Protein AF-A0A1V1VYV0-F1 (afdb_monomer_lite)

Structure (mmCIF, N/CA/C/O backbone):
data_AF-A0A1V1VYV0-F1
#
_entry.id   AF-A0A1V1VYV0-F1
#
loop_
_atom_site.group_PDB
_atom_site.id
_atom_site.type_symbol
_atom_site.label_atom_id
_atom_site.label_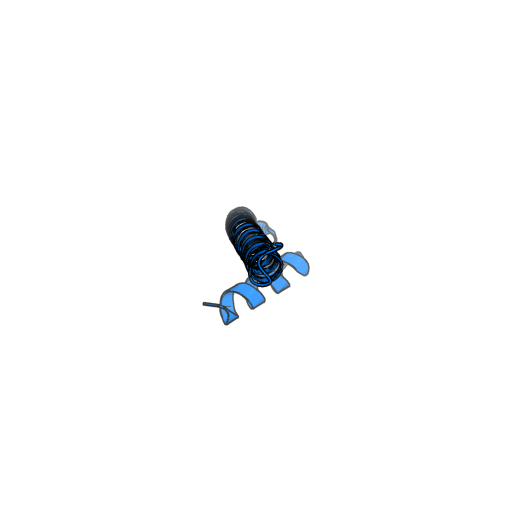alt_id
_atom_site.label_comp_id
_atom_site.label_asym_id
_atom_site.label_entity_id
_atom_site.label_seq_id
_atom_site.pdbx_PDB_ins_code
_atom_site.Cartn_x
_atom_site.Cartn_y
_atom_site.Cartn_z
_atom_site.occupancy
_atom_site.B_iso_or_equiv
_atom_site.auth_seq_id
_atom_site.auth_comp_id
_atom_site.auth_asym_id
_atom_site.auth_atom_id
_atom_site.pdbx_PDB_model_num
ATOM 1 N N . MET A 1 1 ? -26.103 2.206 35.627 1.00 57.12 1 MET A N 1
ATOM 2 C CA . MET A 1 1 ? -25.557 0.836 35.595 1.00 57.12 1 MET A CA 1
ATOM 3 C C . MET A 1 1 ? -24.688 0.785 34.357 1.00 57.12 1 MET A C 1
ATOM 5 O O . MET A 1 1 ? -25.223 0.968 33.273 1.00 57.12 1 MET A O 1
ATOM 9 N N . GLU A 1 2 ? -23.373 0.741 34.526 1.00 61.38 2 GLU A N 1
ATOM 10 C CA . GLU A 1 2 ? -22.427 0.712 33.407 1.00 61.38 2 GLU A CA 1
ATOM 11 C C . GLU A 1 2 ? -22.495 -0.677 32.761 1.00 61.38 2 GLU A C 1
ATOM 13 O O . GLU A 1 2 ? -22.388 -1.683 33.460 1.00 61.38 2 GLU A O 1
ATOM 18 N N . ASP A 1 3 ? -22.800 -0.729 31.463 1.00 71.12 3 ASP A N 1
ATOM 19 C CA . ASP A 1 3 ? -22.949 -1.980 30.718 1.00 71.12 3 ASP A CA 1
ATOM 20 C C . ASP A 1 3 ? -21.544 -2.550 30.439 1.00 71.12 3 ASP A C 1
ATOM 22 O O . ASP A 1 3 ? -20.770 -1.899 29.721 1.00 71.12 3 ASP A O 1
ATOM 26 N N . PRO A 1 4 ? -21.195 -3.737 30.978 1.00 68.81 4 PRO A N 1
ATOM 27 C CA . PRO A 1 4 ? -19.864 -4.332 30.849 1.00 68.81 4 PRO A CA 1
ATOM 28 C C . PRO A 1 4 ? -19.461 -4.627 29.397 1.00 68.81 4 PRO A C 1
ATOM 30 O O . PRO A 1 4 ? -18.292 -4.875 29.137 1.00 68.81 4 PRO A O 1
ATOM 33 N N . THR A 1 5 ? -20.396 -4.554 28.446 1.00 72.25 5 THR A N 1
ATOM 34 C CA . THR A 1 5 ? -20.144 -4.744 27.009 1.00 72.25 5 THR A CA 1
ATOM 35 C C . THR A 1 5 ? -19.622 -3.483 26.300 1.00 72.25 5 THR A C 1
ATOM 37 O O . THR A 1 5 ? -19.209 -3.534 25.141 1.00 72.25 5 THR A O 1
ATOM 40 N N . THR A 1 6 ? -19.663 -2.323 26.959 1.00 76.75 6 THR A N 1
ATOM 41 C CA . THR A 1 6 ? -19.255 -1.026 26.381 1.00 76.75 6 THR A CA 1
ATOM 42 C C . THR A 1 6 ? -17.750 -0.935 26.078 1.00 76.75 6 THR A C 1
ATOM 44 O O . THR A 1 6 ? -17.410 -0.484 24.981 1.00 76.75 6 THR A O 1
ATOM 47 N N . PRO A 1 7 ? -16.839 -1.379 26.970 1.00 82.25 7 PRO A N 1
ATOM 48 C CA . PRO A 1 7 ? -15.398 -1.345 26.713 1.00 82.25 7 PRO A CA 1
ATOM 49 C C . PRO A 1 7 ? -14.986 -2.235 25.536 1.00 82.25 7 PRO A C 1
ATOM 51 O O . PRO A 1 7 ? -14.178 -1.820 24.709 1.00 82.25 7 PRO A O 1
ATOM 54 N N . ASP A 1 8 ? -15.583 -3.424 25.414 1.00 84.25 8 ASP A N 1
ATOM 55 C CA . ASP A 1 8 ? -15.276 -4.365 24.331 1.00 84.25 8 ASP A CA 1
ATOM 56 C C . ASP A 1 8 ? -15.669 -3.799 22.960 1.00 84.25 8 ASP A C 1
ATOM 58 O O . ASP A 1 8 ? -14.882 -3.844 22.014 1.00 84.25 8 ASP A O 1
ATOM 62 N N . ARG A 1 9 ? -16.837 -3.149 22.870 1.00 84.94 9 ARG A N 1
ATOM 63 C CA . ARG A 1 9 ? -17.288 -2.472 21.642 1.00 84.94 9 ARG A CA 1
ATOM 64 C C . ARG A 1 9 ? -16.358 -1.334 21.216 1.00 84.94 9 ARG A C 1
ATOM 66 O O . ARG A 1 9 ? -16.150 -1.130 20.021 1.00 84.94 9 ARG A O 1
ATOM 73 N N . GLU A 1 10 ? -15.801 -0.591 22.169 1.00 89.38 10 GLU A N 1
ATOM 74 C CA . GLU A 1 10 ? -14.853 0.485 21.864 1.00 89.38 10 GLU A CA 1
ATOM 75 C C . GLU A 1 10 ? -13.505 -0.071 21.388 1.00 89.38 10 GLU A C 1
ATOM 77 O O . GLU A 1 10 ? -12.928 0.427 20.418 1.00 89.38 10 GLU A O 1
ATOM 82 N N . LEU A 1 11 ? -13.023 -1.156 22.001 1.00 92.19 11 LEU A N 1
ATOM 83 C CA . LEU A 1 11 ? -11.812 -1.843 21.552 1.00 92.19 11 LEU A CA 1
ATOM 84 C C . LEU A 1 11 ? -11.958 -2.391 20.130 1.00 92.19 11 LEU A C 1
ATOM 86 O O . LEU A 1 11 ? -11.027 -2.264 19.329 1.00 92.19 11 LEU A O 1
ATOM 90 N N . ASP A 1 12 ? -13.115 -2.955 19.795 1.00 92.00 12 ASP A N 1
ATOM 91 C CA . ASP A 1 12 ? -13.388 -3.462 18.452 1.00 92.00 12 ASP A CA 1
ATOM 92 C C . ASP A 1 12 ? -13.453 -2.332 17.420 1.00 92.00 12 ASP A C 1
ATOM 94 O O . ASP A 1 12 ? -12.787 -2.414 16.386 1.00 92.00 12 ASP A O 1
ATOM 98 N N . ARG A 1 13 ? -14.096 -1.205 17.744 1.00 92.25 13 ARG A N 1
ATOM 99 C CA . ARG A 1 13 ? -14.067 -0.005 16.892 1.00 92.25 13 ARG A CA 1
ATOM 100 C C . ARG A 1 13 ? -12.639 0.493 16.646 1.00 92.25 13 ARG A C 1
ATOM 102 O O . ARG A 1 13 ? -12.288 0.833 15.515 1.00 92.25 13 ARG A O 1
ATOM 109 N N . ILE A 1 14 ? -11.788 0.532 17.673 1.00 94.25 14 ILE A N 1
ATOM 110 C CA . ILE A 1 14 ? -10.382 0.948 17.529 1.00 94.25 14 ILE A CA 1
ATOM 111 C C . ILE A 1 14 ? -9.613 -0.030 16.629 1.00 94.25 14 ILE A C 1
ATOM 113 O O . ILE A 1 14 ? -8.794 0.394 15.805 1.00 94.25 14 ILE A O 1
ATOM 117 N N . ARG A 1 15 ? -9.857 -1.340 16.759 1.00 94.62 15 ARG A N 1
ATOM 118 C CA . ARG A 1 15 ? -9.251 -2.362 15.890 1.00 94.62 15 ARG A CA 1
ATOM 119 C C . ARG A 1 15 ? -9.671 -2.165 14.439 1.00 94.62 15 ARG A C 1
ATOM 121 O O . ARG A 1 15 ? -8.798 -2.124 13.574 1.00 94.62 15 ARG A O 1
ATOM 128 N N . GLU A 1 16 ? -10.959 -1.971 14.181 1.00 95.31 16 GLU A N 1
ATOM 129 C CA . GLU A 1 16 ? -11.493 -1.714 12.840 1.00 95.31 16 GLU A CA 1
ATOM 130 C C . GLU A 1 16 ? -10.878 -0.460 12.217 1.00 95.31 16 GLU A C 1
ATOM 132 O O . GLU A 1 16 ? -10.372 -0.512 11.096 1.00 95.31 16 GLU A O 1
ATOM 137 N N . GLN A 1 17 ? -10.818 0.650 12.958 1.00 94.88 17 GLN A N 1
ATOM 138 C CA . GLN A 1 17 ? -10.186 1.885 12.484 1.00 94.88 17 GLN A CA 1
ATOM 139 C C . GLN A 1 17 ? -8.713 1.676 12.118 1.00 94.88 17 GLN A C 1
ATOM 141 O O . GLN A 1 17 ? -8.247 2.173 11.090 1.00 94.88 17 GLN A O 1
ATOM 146 N N . ARG A 1 18 ? -7.969 0.908 12.924 1.00 95.38 18 ARG A N 1
ATOM 147 C CA . ARG A 1 18 ? -6.570 0.568 12.625 1.00 95.38 18 ARG A CA 1
ATOM 148 C C . ARG A 1 18 ? -6.448 -0.297 11.377 1.00 95.38 18 ARG A C 1
ATOM 150 O 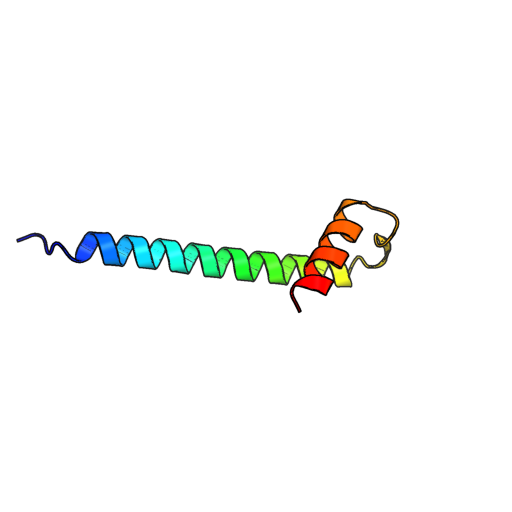O . ARG A 1 18 ? -5.530 -0.071 10.593 1.00 95.38 18 ARG A O 1
ATOM 157 N N . VAL A 1 19 ? -7.340 -1.267 11.182 1.00 95.88 19 VAL A N 1
ATOM 158 C CA . VAL A 1 19 ? -7.366 -2.104 9.972 1.00 95.88 19 VAL A CA 1
ATOM 159 C C . VAL A 1 19 ? -7.637 -1.245 8.739 1.00 95.88 19 VAL A C 1
ATOM 161 O O . VAL A 1 19 ? -6.879 -1.323 7.777 1.00 95.88 19 VAL A O 1
ATOM 164 N N . GLN A 1 20 ? -8.635 -0.362 8.792 1.00 95.38 20 GLN A N 1
ATOM 165 C CA . GLN A 1 20 ? -8.958 0.549 7.690 1.00 95.38 20 GLN A CA 1
ATOM 166 C C . GLN A 1 20 ? -7.800 1.495 7.363 1.00 95.38 20 GLN A C 1
ATOM 168 O O . GLN A 1 20 ? -7.460 1.698 6.197 1.00 95.38 20 GLN A O 1
ATOM 173 N N . LEU A 1 21 ? -7.138 2.039 8.388 1.00 96.00 21 LEU A N 1
ATOM 174 C CA . LEU A 1 21 ? -5.975 2.897 8.190 1.00 96.00 21 LEU A CA 1
ATOM 175 C C . LEU A 1 21 ? -4.823 2.139 7.522 1.00 96.00 21 LEU A C 1
ATOM 177 O O . LEU A 1 21 ? -4.233 2.659 6.576 1.00 96.00 21 LEU A O 1
ATOM 181 N N . LYS A 1 22 ? -4.526 0.920 7.988 1.00 93.44 22 LYS A N 1
ATOM 182 C CA . LYS A 1 22 ? -3.492 0.057 7.400 1.00 93.44 22 LYS A CA 1
ATOM 183 C C . LYS A 1 22 ? -3.810 -0.288 5.951 1.00 93.44 22 LYS A C 1
ATOM 185 O O . LYS A 1 22 ? -2.918 -0.191 5.118 1.00 93.44 22 LYS A O 1
ATOM 190 N N . LEU A 1 23 ? -5.064 -0.623 5.648 1.00 93.44 23 LEU A N 1
ATOM 191 C CA . LEU A 1 23 ? -5.505 -0.936 4.290 1.00 93.44 23 LEU A CA 1
ATOM 192 C C . LEU A 1 23 ? -5.310 0.258 3.352 1.00 93.44 23 LEU A C 1
ATOM 194 O O . LEU A 1 23 ? -4.693 0.118 2.301 1.00 93.44 23 LEU A O 1
ATOM 198 N N . ARG A 1 24 ? -5.747 1.454 3.768 1.00 94.69 24 ARG A N 1
ATOM 199 C CA . ARG A 1 24 ? -5.544 2.684 2.992 1.00 94.69 24 ARG A CA 1
ATOM 200 C C . ARG A 1 24 ? -4.061 2.972 2.758 1.00 94.69 24 ARG A C 1
ATOM 202 O O . ARG A 1 24 ? -3.687 3.414 1.677 1.00 94.69 24 ARG A O 1
ATOM 209 N N . HIS A 1 25 ? -3.223 2.741 3.768 1.00 93.69 25 HIS A N 1
ATOM 210 C CA . HIS A 1 25 ? -1.783 2.968 3.661 1.00 93.69 25 HIS A CA 1
ATOM 211 C C . HIS A 1 25 ? -1.115 1.966 2.715 1.00 93.69 25 HIS A C 1
ATOM 213 O O . HIS A 1 25 ? -0.318 2.370 1.877 1.00 93.69 25 HIS A O 1
ATOM 219 N N . ALA A 1 26 ? -1.483 0.686 2.811 1.00 89.81 26 ALA A N 1
ATOM 220 C CA . ALA A 1 26 ? -1.005 -0.354 1.909 1.00 89.81 26 ALA A CA 1
ATOM 221 C C . ALA A 1 26 ? -1.400 -0.047 0.461 1.00 89.81 26 ALA A C 1
ATOM 223 O O . ALA A 1 26 ? -0.544 -0.062 -0.413 1.00 89.81 26 ALA A O 1
ATOM 224 N N . GLN A 1 27 ? -2.655 0.340 0.221 1.00 91.19 27 GLN A N 1
ATOM 225 C CA . GLN A 1 27 ? -3.127 0.704 -1.114 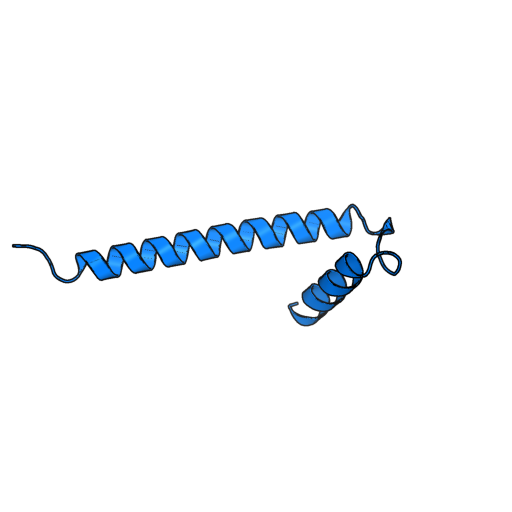1.00 91.19 27 GLN A CA 1
ATOM 226 C C . GLN A 1 27 ? -2.364 1.905 -1.691 1.00 91.19 27 GLN A C 1
ATOM 228 O O . GLN A 1 27 ? -1.896 1.841 -2.823 1.00 91.19 27 GLN A O 1
ATOM 233 N N . ALA A 1 28 ? -2.194 2.978 -0.909 1.00 93.00 28 ALA A N 1
ATOM 234 C CA . ALA A 1 28 ? -1.431 4.149 -1.342 1.00 93.00 28 ALA A CA 1
ATOM 235 C C . ALA A 1 28 ? 0.035 3.802 -1.644 1.00 93.00 28 ALA A C 1
ATOM 237 O O . ALA A 1 28 ? 0.602 4.300 -2.614 1.00 93.00 28 ALA A O 1
ATOM 238 N N . LEU A 1 29 ? 0.638 2.928 -0.834 1.00 89.75 29 LEU A N 1
ATOM 239 C CA . LEU A 1 29 ? 2.003 2.470 -1.043 1.00 89.75 29 LEU A CA 1
ATOM 240 C C . LEU A 1 29 ? 2.131 1.621 -2.311 1.00 89.75 29 LEU A C 1
ATOM 242 O O . LEU A 1 29 ? 3.055 1.844 -3.084 1.00 89.75 29 LEU A O 1
ATOM 246 N N . THR A 1 30 ? 1.202 0.697 -2.565 1.00 87.56 30 THR A N 1
ATOM 247 C CA . THR A 1 30 ? 1.186 -0.093 -3.803 1.00 87.56 30 THR A CA 1
ATOM 248 C C . THR A 1 30 ? 1.045 0.806 -5.029 1.00 87.56 30 THR A C 1
ATOM 250 O O . THR A 1 30 ? 1.799 0.637 -5.981 1.00 87.56 30 THR A O 1
ATOM 253 N N . THR A 1 31 ? 0.155 1.805 -4.999 1.00 91.06 31 THR A N 1
ATOM 254 C CA . THR A 1 31 ? 0.044 2.796 -6.083 1.00 91.06 31 THR A CA 1
ATOM 255 C C . THR A 1 31 ? 1.361 3.538 -6.297 1.00 91.06 31 THR A C 1
ATOM 257 O O . THR A 1 31 ? 1.835 3.623 -7.425 1.00 91.06 31 THR A O 1
ATOM 260 N N . LEU A 1 32 ? 1.994 4.013 -5.220 1.00 91.69 32 LEU A N 1
ATOM 261 C CA . LEU A 1 32 ? 3.278 4.706 -5.308 1.00 91.69 32 LEU A CA 1
ATOM 262 C C . LEU A 1 32 ? 4.382 3.813 -5.891 1.00 91.69 32 LEU A C 1
ATOM 264 O O . LEU A 1 32 ? 5.221 4.307 -6.633 1.00 91.69 32 LEU A O 1
ATOM 268 N N . MET A 1 33 ? 4.403 2.517 -5.567 1.00 89.06 33 MET A N 1
ATOM 269 C CA . MET A 1 33 ? 5.377 1.576 -6.137 1.00 89.06 33 MET A CA 1
ATOM 270 C C . MET A 1 33 ? 5.147 1.333 -7.631 1.00 89.06 33 MET A C 1
ATOM 272 O O . MET A 1 33 ? 6.118 1.180 -8.359 1.00 89.06 33 MET A O 1
ATOM 276 N N . VAL A 1 34 ? 3.897 1.367 -8.106 1.00 87.94 34 VAL A N 1
ATOM 277 C CA . VAL A 1 34 ? 3.592 1.323 -9.548 1.00 87.94 34 VAL A CA 1
ATOM 278 C C . VAL A 1 34 ? 4.051 2.604 -10.248 1.00 87.94 34 VAL A C 1
ATOM 280 O O . VAL A 1 34 ? 4.623 2.544 -11.331 1.00 87.94 34 VAL A O 1
ATOM 283 N N . GLU A 1 35 ? 3.825 3.769 -9.637 1.00 93.38 35 GLU A N 1
ATOM 284 C CA . GLU A 1 35 ? 4.291 5.055 -10.177 1.00 93.38 35 GLU A CA 1
ATOM 285 C C . GLU A 1 35 ? 5.821 5.162 -10.188 1.00 93.38 35 GLU A C 1
ATOM 287 O O . GLU A 1 35 ? 6.390 5.817 -11.060 1.00 93.38 35 GLU A O 1
ATOM 292 N N . ARG A 1 36 ? 6.480 4.510 -9.225 1.00 91.69 36 ARG A N 1
ATOM 293 C CA . ARG A 1 36 ? 7.933 4.509 -9.032 1.00 91.69 36 ARG A CA 1
ATOM 294 C C . ARG A 1 36 ? 8.595 3.187 -9.409 1.00 91.69 36 ARG A C 1
ATOM 296 O O . ARG A 1 36 ? 9.498 2.717 -8.713 1.00 91.69 36 ARG A O 1
ATOM 303 N N . ASP A 1 37 ? 8.166 2.599 -10.522 1.00 88.31 37 ASP A N 1
ATOM 304 C CA . ASP A 1 37 ? 8.811 1.404 -11.084 1.00 88.31 37 ASP A CA 1
ATOM 305 C C . ASP A 1 37 ? 10.298 1.657 -11.411 1.00 88.31 37 ASP A C 1
ATOM 307 O O . ASP A 1 37 ? 11.117 0.744 -11.376 1.00 88.31 37 ASP A O 1
ATOM 311 N N . ASP A 1 38 ? 10.680 2.925 -11.606 1.00 92.38 38 ASP A N 1
ATOM 312 C CA . ASP A 1 38 ? 12.065 3.374 -11.785 1.00 92.38 38 ASP A CA 1
ATOM 313 C C . ASP A 1 38 ? 12.995 3.025 -10.613 1.00 92.38 38 ASP A C 1
ATOM 315 O O . ASP A 1 38 ? 14.212 2.942 -10.785 1.00 92.38 38 ASP A O 1
ATOM 319 N N . LEU A 1 39 ? 12.444 2.814 -9.417 1.00 90.69 39 LEU A N 1
ATOM 320 C CA . LEU A 1 39 ? 13.220 2.418 -8.249 1.00 90.69 39 LEU A CA 1
ATOM 321 C C . LEU A 1 39 ? 13.443 0.913 -8.116 1.00 90.69 39 LEU A C 1
ATOM 323 O O . L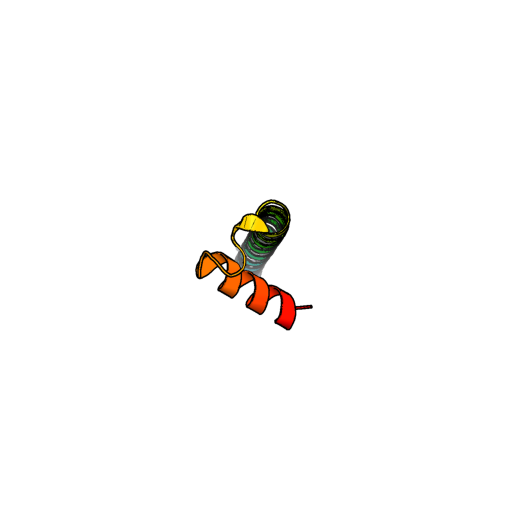EU A 1 39 ? 14.246 0.500 -7.270 1.00 90.69 39 LEU A O 1
ATOM 3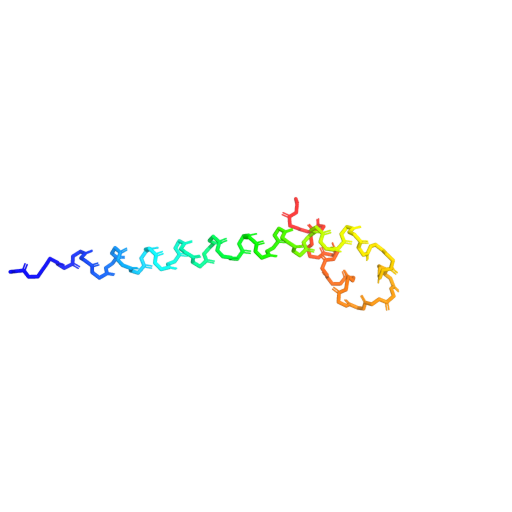27 N N . ARG A 1 40 ? 12.736 0.091 -8.890 1.00 87.50 40 ARG A N 1
ATOM 328 C CA . ARG A 1 40 ? 12.828 -1.364 -8.792 1.00 87.50 40 ARG A CA 1
ATOM 329 C C . ARG A 1 40 ? 14.207 -1.838 -9.255 1.00 87.50 40 ARG A C 1
ATOM 331 O O . ARG A 1 40 ? 14.711 -1.434 -10.298 1.00 87.50 40 ARG A O 1
ATOM 338 N N . GLY A 1 41 ? 14.852 -2.662 -8.443 1.00 88.94 41 GLY A N 1
ATOM 339 C CA . GLY A 1 41 ? 16.231 -3.125 -8.590 1.00 88.94 41 GLY A CA 1
ATOM 340 C C . GLY A 1 41 ? 17.299 -2.080 -8.252 1.00 88.94 41 GLY A C 1
ATOM 341 O O . GLY A 1 41 ? 18.489 -2.391 -8.312 1.00 88.94 41 GLY A O 1
ATOM 342 N N . VAL A 1 42 ? 16.905 -0.845 -7.914 1.00 91.19 42 VAL A N 1
ATOM 343 C CA . VAL A 1 42 ? 17.819 0.264 -7.586 1.00 91.19 42 VAL A CA 1
ATOM 344 C C . VAL A 1 42 ? 17.763 0.594 -6.101 1.00 91.19 42 VAL A C 1
ATOM 346 O O . VAL A 1 42 ? 18.791 0.857 -5.474 1.00 91.19 42 VAL A O 1
ATOM 349 N N . HIS A 1 43 ? 16.562 0.601 -5.525 1.00 90.62 43 HIS A N 1
ATOM 350 C CA . HIS A 1 43 ? 16.343 0.984 -4.142 1.00 90.62 43 HIS A CA 1
ATOM 351 C C . HIS A 1 43 ? 15.800 -0.195 -3.337 1.00 90.62 43 HIS A C 1
ATOM 353 O O . HIS A 1 43 ? 14.662 -0.613 -3.522 1.00 90.62 43 HIS A O 1
ATOM 359 N N . ALA A 1 44 ? 16.574 -0.644 -2.347 1.00 91.06 44 ALA A N 1
ATOM 360 C CA . ALA A 1 44 ? 16.264 -1.827 -1.540 1.00 91.06 44 ALA A CA 1
ATOM 361 C C . ALA A 1 44 ? 14.863 -1.810 -0.897 1.00 91.06 44 ALA A C 1
ATOM 363 O O . ALA A 1 44 ? 14.246 -2.854 -0.713 1.00 91.06 44 ALA A O 1
ATOM 364 N N . LEU A 1 45 ? 14.337 -0.625 -0.559 1.00 87.50 45 LEU A N 1
ATOM 365 C CA . LEU A 1 45 ? 12.972 -0.504 -0.037 1.00 87.50 45 LEU A CA 1
ATOM 366 C C . LEU A 1 45 ? 11.900 -0.831 -1.089 1.00 87.50 45 LEU A C 1
ATOM 368 O O . LEU A 1 45 ? 10.891 -1.434 -0.743 1.00 87.50 45 LEU A O 1
ATOM 372 N N . ALA A 1 46 ? 12.106 -0.421 -2.343 1.00 89.75 46 ALA A N 1
ATOM 373 C CA . ALA A 1 46 ? 11.181 -0.727 -3.428 1.00 89.75 46 ALA A CA 1
ATOM 374 C C . ALA A 1 46 ? 11.193 -2.233 -3.719 1.00 89.75 46 ALA A C 1
ATOM 376 O O . ALA A 1 46 ? 10.129 -2.834 -3.802 1.00 89.75 46 ALA A O 1
ATOM 377 N N . ASP A 1 47 ? 12.378 -2.850 -3.734 1.00 90.38 47 ASP A N 1
ATOM 378 C CA . ASP A 1 47 ? 12.532 -4.302 -3.912 1.00 90.38 47 ASP A CA 1
ATOM 379 C C . ASP A 1 47 ? 11.855 -5.095 -2.796 1.00 90.38 47 ASP A C 1
ATOM 381 O O . ASP A 1 47 ? 11.125 -6.049 -3.051 1.00 90.38 47 ASP A O 1
ATOM 385 N N . TYR A 1 48 ? 12.030 -4.655 -1.549 1.00 90.62 48 TYR A N 1
ATOM 386 C CA . TYR A 1 48 ? 11.365 -5.272 -0.409 1.00 90.62 48 TYR A CA 1
ATOM 387 C C . TYR A 1 48 ? 9.836 -5.244 -0.545 1.00 90.62 48 TYR A C 1
ATOM 389 O O . TYR A 1 48 ? 9.171 -6.242 -0.266 1.00 90.62 48 TYR A O 1
ATOM 397 N N . PHE A 1 49 ? 9.263 -4.107 -0.952 1.00 86.12 49 PHE A N 1
ATOM 398 C CA . PHE A 1 49 ? 7.814 -4.000 -1.114 1.00 86.12 49 PHE A CA 1
ATOM 399 C C . PHE A 1 49 ? 7.299 -4.754 -2.333 1.00 86.12 49 PHE A C 1
ATOM 401 O O . PHE A 1 49 ? 6.217 -5.327 -2.257 1.00 86.12 49 PHE A O 1
ATOM 408 N N . ASP A 1 50 ? 8.060 -4.786 -3.419 1.00 88.12 50 ASP A N 1
ATOM 409 C CA . ASP A 1 50 ? 7.731 -5.576 -4.598 1.00 88.12 50 ASP A CA 1
ATOM 410 C C . ASP A 1 50 ? 7.644 -7.073 -4.266 1.00 88.12 50 ASP A C 1
ATOM 412 O O . ASP A 1 50 ? 6.636 -7.722 -4.563 1.00 88.12 50 ASP A O 1
ATOM 416 N N . ASP A 1 51 ? 8.632 -7.598 -3.538 1.00 89.44 51 ASP A N 1
ATOM 417 C CA . ASP A 1 51 ? 8.595 -8.968 -3.028 1.00 89.44 51 ASP A CA 1
ATOM 418 C C . ASP A 1 51 ? 7.423 -9.172 -2.059 1.00 89.44 51 ASP A C 1
ATOM 420 O O . ASP A 1 51 ? 6.661 -10.131 -2.195 1.00 89.44 51 ASP A O 1
ATOM 424 N N . ALA A 1 52 ? 7.219 -8.264 -1.101 1.00 87.06 52 ALA A N 1
ATOM 425 C CA . ALA A 1 52 ? 6.119 -8.373 -0.144 1.00 87.06 52 ALA A CA 1
ATOM 426 C C . ALA A 1 52 ? 4.742 -8.408 -0.832 1.00 87.06 52 ALA A C 1
ATOM 428 O O . ALA A 1 52 ? 3.889 -9.207 -0.446 1.00 87.06 52 ALA A O 1
ATOM 429 N N . VAL A 1 53 ? 4.532 -7.585 -1.867 1.00 83.88 53 VAL A N 1
ATOM 430 C CA . VAL A 1 53 ? 3.298 -7.583 -2.666 1.00 83.88 53 VAL A CA 1
ATOM 431 C C . VAL A 1 53 ? 3.158 -8.899 -3.423 1.00 83.88 53 VAL A C 1
ATOM 433 O O . VAL A 1 53 ? 2.101 -9.526 -3.338 1.00 83.88 53 VAL A O 1
ATOM 436 N N . ARG A 1 54 ? 4.223 -9.357 -4.093 1.00 85.00 54 ARG A N 1
ATOM 437 C CA . ARG A 1 54 ? 4.238 -10.609 -4.864 1.00 85.00 54 ARG A CA 1
ATOM 438 C C . ARG A 1 54 ? 3.815 -11.827 -4.043 1.00 85.00 54 ARG A C 1
ATOM 440 O O . ARG A 1 54 ? 3.155 -12.705 -4.586 1.00 85.00 54 ARG A O 1
ATOM 447 N N . TRP A 1 55 ? 4.186 -11.888 -2.764 1.00 84.06 55 TRP A N 1
ATOM 448 C CA . TRP A 1 55 ? 3.837 -13.000 -1.868 1.00 84.06 55 TRP A CA 1
ATOM 449 C C . TRP A 1 55 ? 2.511 -12.814 -1.114 1.00 84.06 55 TRP A C 1
ATOM 451 O O . TRP A 1 55 ? 2.061 -13.743 -0.446 1.00 84.06 55 TRP A O 1
ATOM 461 N N . SER A 1 56 ? 1.896 -11.631 -1.194 1.00 76.12 56 SER A N 1
ATOM 462 C CA . SER A 1 56 ? 0.603 -11.327 -0.560 1.00 76.12 56 SER A CA 1
ATOM 463 C C . SER A 1 56 ? -0.610 -11.494 -1.484 1.00 76.12 56 SER A C 1
ATOM 465 O O . SER A 1 56 ? -1.739 -11.479 -0.990 1.00 76.12 56 SER A O 1
ATOM 467 N N . ALA A 1 57 ? -0.371 -11.607 -2.796 1.00 55.47 57 ALA A N 1
ATOM 468 C CA . ALA A 1 57 ? -1.384 -11.750 -3.841 1.00 55.47 57 ALA A CA 1
ATOM 469 C C . ALA A 1 57 ? -1.865 -13.198 -4.027 1.00 55.47 57 ALA A C 1
ATOM 471 O O . ALA A 1 57 ? -1.048 -14.131 -3.853 1.00 55.47 57 ALA A O 1
#

Radius of gyration: 17.98 Å; chains: 1; bounding box: 43×18×47 Å

Foldseek 3Di:
DDDPCVVVVVVVVVVVVVVVVVVVVLVVVVVVLVVPVVCDVPPPVSVVNVVVVVVVD

Secondary structure (DSSP, 8-state):
---TTHHHHHHHHHHHHHHHHHHHHHHHHHHHHHHTGGGTTT-HHHHHHHHHHHHH-

Sequence (57 aa):
MED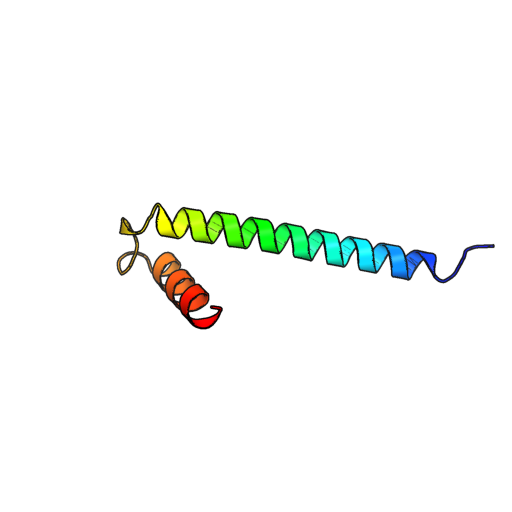PTTPDRELDRIREQRVQLKLRHAQALTTLMVERDDLRGVHALADYFDDAVRWSA

pLDDT: mean 87.23, std 9.13, range [55.47, 96.0]